Protein AF-A0A5C7EDP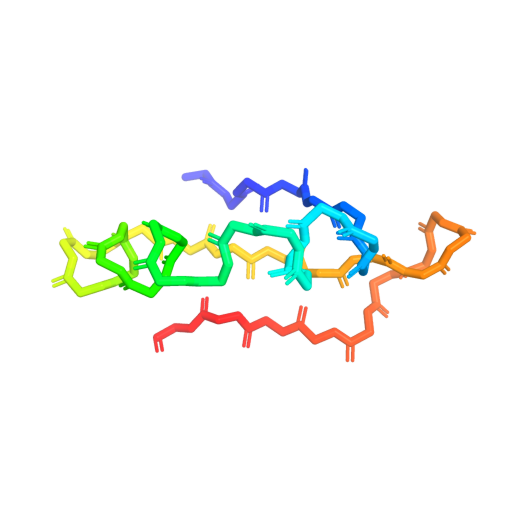4-F1 (afdb_monomer_lite)

Secondary structure (DSSP, 8-state):
-PEEEEHHHHHHSHHHHHHHHHTT--EEEEETTEEEEEE-

Foldseek 3Di:
DEAEDEPVVCVVPVVVVLVVVVVVHKYFYDYPNHTDDIRD

Organism: NCBI:txid2602750

Structure (mmCIF, N/CA/C/O backbone):
data_AF-A0A5C7EDP4-F1
#
_entry.id   AF-A0A5C7EDP4-F1
#
loop_
_atom_site.group_PDB
_atom_site.id
_atom_site.type_symbol
_atom_site.label_atom_id
_atom_site.label_alt_id
_atom_site.label_comp_id
_atom_site.label_asym_id
_atom_site.label_entity_id
_atom_site.label_seq_id
_atom_site.pdbx_PDB_ins_code
_atom_site.Cartn_x
_atom_site.Cartn_y
_atom_site.Cartn_z
_atom_site.occupancy
_atom_site.B_iso_or_equiv
_atom_site.auth_seq_id
_atom_site.auth_comp_id
_atom_site.auth_asym_id
_atom_site.auth_atom_id
_atom_site.pdbx_PDB_model_num
ATOM 1 N N . MET A 1 1 ? -12.411 1.406 -4.738 1.00 70.00 1 MET A N 1
ATOM 2 C CA . MET A 1 1 ? -11.428 1.142 -5.817 1.00 70.00 1 MET A CA 1
ATOM 3 C C . MET A 1 1 ? -10.052 1.159 -5.175 1.00 70.00 1 MET A C 1
ATOM 5 O O . MET A 1 1 ? -9.792 2.102 -4.447 1.00 70.00 1 MET A O 1
ATOM 9 N N . ALA A 1 2 ? -9.218 0.133 -5.362 1.00 81.00 2 ALA A N 1
ATOM 10 C CA . ALA A 1 2 ? -7.938 0.055 -4.653 1.00 81.00 2 ALA A CA 1
ATOM 11 C C . ALA A 1 2 ? -6.873 0.954 -5.306 1.00 81.00 2 ALA A C 1
ATOM 13 O O . ALA A 1 2 ? -6.581 0.805 -6.499 1.00 81.00 2 ALA A O 1
ATOM 14 N N . GLN A 1 3 ? -6.288 1.875 -4.539 1.00 90.75 3 GLN A N 1
ATOM 15 C CA . GLN A 1 3 ? -5.235 2.770 -5.021 1.00 90.75 3 GLN A CA 1
ATOM 16 C C . GLN A 1 3 ? -3.924 1.993 -5.173 1.00 90.75 3 GLN A C 1
ATOM 18 O O . GLN A 1 3 ? -3.519 1.266 -4.272 1.00 90.75 3 GLN A O 1
ATOM 23 N N . ARG A 1 4 ? -3.232 2.134 -6.308 1.00 93.62 4 ARG A N 1
ATOM 24 C CA . ARG A 1 4 ? -1.922 1.501 -6.524 1.00 93.62 4 ARG A CA 1
ATOM 25 C C . ARG A 1 4 ? -0.814 2.509 -6.285 1.00 93.62 4 ARG A C 1
ATOM 27 O O . ARG A 1 4 ? -0.791 3.545 -6.939 1.00 93.62 4 ARG A O 1
ATOM 34 N N . ILE A 1 5 ? 0.117 2.172 -5.403 1.00 94.19 5 ILE A N 1
ATOM 35 C CA . ILE A 1 5 ? 1.293 2.995 -5.114 1.00 94.19 5 ILE A CA 1
ATOM 36 C C . ILE A 1 5 ? 2.565 2.187 -5.310 1.00 94.19 5 ILE A C 1
ATOM 38 O O . ILE A 1 5 ? 2.559 0.955 -5.254 1.00 94.19 5 ILE A O 1
ATOM 42 N N . SER A 1 6 ? 3.681 2.864 -5.558 1.00 95.69 6 SER A N 1
ATOM 43 C CA . SER A 1 6 ? 4.977 2.187 -5.588 1.00 95.69 6 SER A CA 1
ATOM 44 C C . SER A 1 6 ? 5.505 1.948 -4.170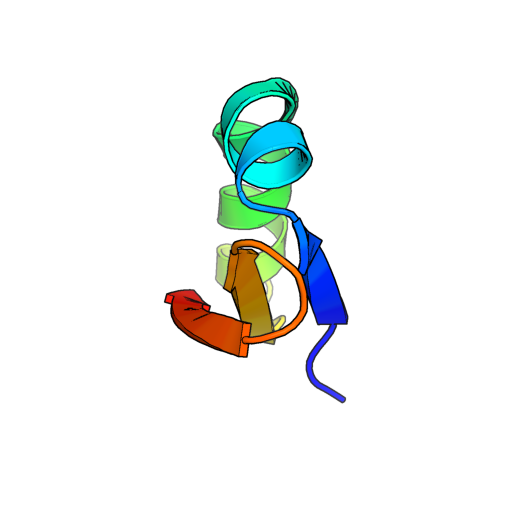 1.00 95.69 6 SER A C 1
ATOM 46 O O . SER A 1 6 ? 5.211 2.704 -3.250 1.00 95.69 6 SER A O 1
ATOM 48 N N . LEU A 1 7 ? 6.362 0.940 -3.995 1.00 94.56 7 LEU A N 1
ATOM 49 C CA . LEU A 1 7 ? 7.053 0.680 -2.727 1.00 94.56 7 LEU A CA 1
ATOM 50 C C . LEU A 1 7 ? 7.852 1.902 -2.240 1.00 94.56 7 LEU A C 1
ATOM 52 O O . LEU A 1 7 ? 7.953 2.149 -1.044 1.00 94.56 7 LEU A O 1
ATOM 56 N N . ARG A 1 8 ? 8.402 2.691 -3.172 1.00 94.81 8 ARG A N 1
ATOM 57 C CA . ARG A 1 8 ? 9.113 3.934 -2.847 1.00 94.81 8 ARG A CA 1
ATOM 58 C C . ARG A 1 8 ? 8.169 4.971 -2.244 1.00 94.81 8 ARG A C 1
ATOM 60 O O . ARG A 1 8 ? 8.529 5.614 -1.268 1.00 94.81 8 ARG A O 1
ATOM 67 N N . GLU A 1 9 ? 6.983 5.119 -2.820 1.00 92.75 9 GLU A N 1
ATOM 68 C CA . GLU A 1 9 ? 5.953 6.043 -2.340 1.00 92.75 9 GLU A CA 1
ATOM 69 C C . GLU A 1 9 ? 5.424 5.608 -0.974 1.00 92.75 9 GLU A C 1
ATOM 71 O O . GLU A 1 9 ? 5.378 6.418 -0.051 1.00 92.75 9 GLU A O 1
ATOM 76 N N . ALA A 1 10 ? 5.145 4.308 -0.822 1.00 93.94 10 ALA A N 1
ATOM 77 C CA . ALA A 1 10 ? 4.751 3.704 0.445 1.00 93.94 10 ALA A CA 1
ATOM 78 C C . ALA A 1 10 ? 5.771 4.018 1.546 1.00 93.94 10 ALA A C 1
ATOM 80 O O . ALA A 1 10 ? 5.384 4.480 2.607 1.00 93.94 10 ALA A O 1
ATOM 81 N N . ASN A 1 11 ? 7.073 3.878 1.277 1.00 94.31 11 ASN A N 1
ATOM 82 C CA . ASN A 1 11 ? 8.113 4.203 2.257 1.00 94.31 11 ASN A CA 1
ATOM 83 C C . ASN A 1 11 ? 8.216 5.704 2.572 1.00 94.31 11 ASN A C 1
ATOM 85 O O . ASN A 1 11 ? 8.572 6.066 3.688 1.00 94.31 11 ASN A O 1
ATOM 89 N N . GLN A 1 12 ? 7.933 6.585 1.610 1.00 96.19 12 GLN A N 1
ATOM 90 C CA . GLN A 1 12 ? 8.021 8.037 1.813 1.00 96.19 12 GLN A CA 1
ATOM 91 C C . GLN A 1 12 ? 6.833 8.605 2.590 1.00 96.19 12 GLN A C 1
ATOM 93 O O . GLN A 1 12 ? 6.979 9.620 3.266 1.00 96.19 12 GLN A O 1
ATOM 98 N N . ARG A 1 13 ? 5.651 7.994 2.461 1.00 95.12 13 ARG A N 1
ATOM 99 C CA . ARG A 1 13 ? 4.391 8.514 3.016 1.00 95.12 13 ARG A CA 1
ATOM 100 C C . ARG A 1 13 ? 3.577 7.436 3.724 1.00 95.12 13 ARG A C 1
ATOM 102 O O . ARG A 1 13 ? 2.349 7.470 3.695 1.00 95.12 13 ARG A O 1
ATOM 109 N N . LEU A 1 14 ? 4.254 6.486 4.373 1.00 93.19 14 LEU A N 1
ATOM 110 C CA . LEU A 1 14 ? 3.611 5.309 4.963 1.00 93.19 14 LEU A CA 1
ATOM 111 C C . LEU A 1 14 ? 2.477 5.695 5.913 1.00 93.19 14 LEU A C 1
ATOM 113 O O . LEU A 1 14 ? 1.366 5.199 5.767 1.00 93.19 14 LEU A O 1
ATOM 117 N N . SER A 1 15 ? 2.730 6.644 6.815 1.00 94.81 15 SER A N 1
ATOM 118 C CA . SER A 1 15 ? 1.743 7.106 7.794 1.00 94.81 15 SER A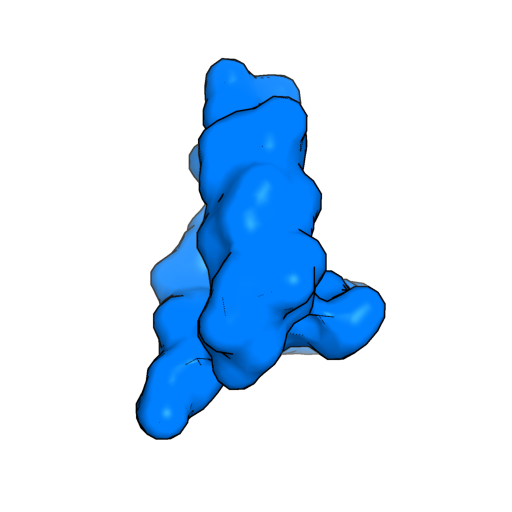 CA 1
ATOM 119 C C . SER A 1 15 ? 0.474 7.672 7.148 1.00 94.81 15 SER A C 1
ATOM 121 O O . SER A 1 15 ? -0.620 7.458 7.657 1.00 94.81 15 SER A O 1
ATOM 123 N N . GLN A 1 16 ? 0.590 8.354 6.003 1.00 94.69 16 GLN A N 1
ATOM 124 C CA . GLN A 1 16 ? -0.569 8.891 5.284 1.00 94.69 16 GLN A CA 1
ATOM 125 C C . GLN A 1 16 ? -1.421 7.768 4.681 1.00 94.69 16 GLN A C 1
ATOM 127 O O . GLN A 1 16 ? -2.649 7.831 4.731 1.00 94.69 16 GLN A O 1
ATOM 132 N N . TYR A 1 17 ? -0.775 6.748 4.113 1.00 94.31 17 TYR A N 1
ATOM 133 C CA . TYR A 1 17 ? -1.466 5.601 3.528 1.00 94.31 17 TYR A CA 1
ATOM 134 C C . TYR A 1 17 ? -2.100 4.705 4.592 1.00 94.31 17 TYR A C 1
ATOM 136 O O . TYR A 1 17 ? -3.203 4.219 4.380 1.00 94.31 17 TYR A O 1
ATOM 144 N N . ILE A 1 18 ? -1.457 4.548 5.751 1.00 93.75 18 ILE A N 1
ATOM 145 C CA . ILE A 1 18 ? -2.048 3.873 6.916 1.00 93.75 18 ILE A CA 1
ATOM 146 C C . ILE A 1 18 ? -3.324 4.608 7.340 1.00 93.75 18 ILE A C 1
ATOM 148 O O . ILE A 1 18 ? -4.379 3.993 7.411 1.00 93.75 18 ILE A O 1
ATOM 152 N N . ALA A 1 19 ? -3.267 5.932 7.509 1.00 95.19 19 ALA A N 1
ATOM 153 C CA . ALA A 1 19 ? -4.445 6.715 7.881 1.00 95.19 19 ALA A CA 1
ATOM 154 C C . ALA A 1 19 ? -5.572 6.633 6.833 1.00 95.19 19 ALA A C 1
ATOM 156 O O . ALA A 1 19 ? -6.747 6.728 7.175 1.00 95.19 19 ALA A O 1
ATOM 157 N N . ALA A 1 20 ? -5.239 6.496 5.546 1.00 92.25 20 ALA A N 1
ATOM 158 C CA . ALA A 1 20 ? -6.225 6.246 4.492 1.00 92.25 20 ALA A CA 1
ATOM 159 C C . ALA A 1 20 ? -6.897 4.879 4.648 1.00 92.25 20 ALA A C 1
ATOM 161 O O . ALA A 1 20 ? -8.120 4.779 4.562 1.00 92.25 20 ALA A O 1
ATOM 162 N N . VAL A 1 21 ? -6.114 3.853 4.964 1.00 94.19 21 VAL A N 1
ATOM 163 C CA . VAL A 1 21 ? -6.614 2.497 5.199 1.00 94.19 21 VAL A CA 1
ATOM 164 C C . VAL A 1 21 ? -7.487 2.427 6.449 1.00 94.19 21 VAL A C 1
ATOM 166 O O . VAL A 1 21 ? -8.561 1.841 6.405 1.00 94.19 21 VAL A O 1
ATOM 169 N N . GLU A 1 22 ? -7.128 3.143 7.515 1.00 93.94 22 GLU A N 1
ATOM 170 C CA . GLU A 1 22 ? -7.966 3.286 8.717 1.00 93.94 22 GLU A CA 1
ATOM 171 C C . GLU A 1 22 ? -9.342 3.909 8.424 1.00 93.94 22 GLU A C 1
ATOM 173 O O . GLU A 1 22 ? -10.307 3.650 9.140 1.00 93.94 22 GLU A O 1
ATOM 178 N N . ARG A 1 23 ? -9.463 4.708 7.355 1.00 92.88 23 ARG A N 1
ATOM 179 C CA . ARG A 1 23 ? -10.743 5.267 6.883 1.00 92.88 23 ARG A CA 1
ATOM 180 C C . ARG A 1 23 ? -11.512 4.325 5.947 1.00 92.88 23 ARG A C 1
ATOM 182 O O . ARG A 1 23 ? -12.576 4.702 5.459 1.00 92.88 23 ARG A O 1
ATOM 189 N N . GLY A 1 24 ? -10.998 3.120 5.702 1.00 91.62 24 GLY A N 1
ATOM 190 C CA . GLY A 1 24 ? -11.597 2.101 4.840 1.00 91.62 24 GLY A CA 1
ATOM 191 C C . GLY A 1 24 ? -11.105 2.119 3.390 1.00 91.62 24 GLY A C 1
ATOM 192 O O . GLY A 1 24 ? -11.742 1.515 2.525 1.00 91.62 24 GLY A O 1
ATOM 193 N N . GLU A 1 25 ? -10.006 2.816 3.084 1.00 92.50 25 GLU A N 1
ATOM 194 C CA . GLU A 1 25 ? -9.401 2.765 1.751 1.00 92.50 25 GLU A CA 1
ATOM 195 C C . GLU A 1 25 ? -8.526 1.515 1.577 1.00 92.50 25 GLU A C 1
ATOM 197 O O . GLU A 1 25 ? -7.781 1.117 2.463 1.00 92.50 25 GLU A O 1
ATOM 202 N N . GLU A 1 26 ? -8.548 0.910 0.392 1.00 93.56 26 GLU A N 1
ATOM 203 C CA . GLU A 1 26 ? -7.653 -0.207 0.082 1.00 93.56 26 GLU A CA 1
ATOM 204 C C . GLU A 1 26 ? -6.492 0.260 -0.789 1.00 93.56 26 GLU A C 1
ATOM 206 O O . GLU A 1 26 ? -6.697 0.891 -1.832 1.00 93.56 26 GLU A O 1
ATOM 211 N N . ILE A 1 27 ? -5.267 -0.113 -0.417 1.00 94.62 27 ILE A N 1
ATOM 212 C CA . ILE A 1 27 ? -4.066 0.312 -1.139 1.00 94.62 27 ILE A CA 1
ATOM 213 C C . ILE A 1 27 ? -3.234 -0.903 -1.533 1.00 94.62 27 ILE A C 1
ATOM 215 O O . ILE A 1 27 ? -2.902 -1.753 -0.716 1.00 94.62 27 ILE A O 1
ATOM 219 N N . ILE A 1 28 ? -2.853 -0.981 -2.804 1.00 95.56 28 ILE A N 1
ATOM 220 C CA . ILE A 1 28 ? -1.974 -2.015 -3.346 1.00 95.56 28 ILE A CA 1
ATOM 221 C C . ILE A 1 28 ? -0.581 -1.421 -3.540 1.00 95.56 28 ILE A C 1
ATOM 223 O O . ILE A 1 28 ? -0.375 -0.508 -4.342 1.00 95.56 28 ILE A O 1
ATOM 227 N N . ILE A 1 29 ? 0.398 -1.993 -2.851 1.00 95.12 29 ILE A N 1
ATOM 228 C CA . ILE A 1 29 ? 1.804 -1.640 -3.007 1.00 95.12 29 ILE A CA 1
ATOM 229 C C . ILE A 1 29 ? 2.385 -2.451 -4.161 1.00 95.12 29 ILE A C 1
ATOM 231 O O . ILE A 1 29 ? 2.270 -3.679 -4.223 1.00 95.12 29 ILE A O 1
ATOM 235 N N . THR A 1 30 ? 3.061 -1.757 -5.069 1.00 96.56 30 THR A N 1
ATOM 236 C CA . THR A 1 30 ? 3.716 -2.337 -6.238 1.00 96.56 30 THR A CA 1
ATOM 237 C C . THR A 1 30 ? 5.232 -2.165 -6.179 1.00 96.56 30 THR A C 1
ATOM 239 O O . THR A 1 30 ? 5.759 -1.134 -5.759 1.00 96.56 30 THR A O 1
ATOM 242 N N . ARG A 1 31 ? 5.974 -3.167 -6.648 1.00 95.12 31 ARG A N 1
ATOM 243 C CA . ARG A 1 31 ? 7.426 -3.111 -6.837 1.00 95.12 31 ARG A CA 1
ATOM 244 C C . ARG A 1 31 ? 7.727 -3.386 -8.303 1.00 95.12 31 ARG A C 1
ATOM 246 O O . ARG A 1 31 ? 7.454 -4.475 -8.796 1.00 95.12 31 ARG A O 1
ATOM 253 N N . 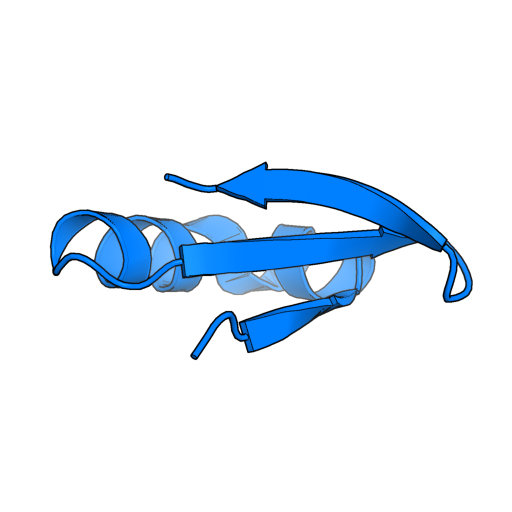ARG A 1 32 ? 8.280 -2.389 -9.005 1.00 91.19 32 ARG A N 1
ATOM 254 C CA . ARG A 1 32 ? 8.550 -2.458 -10.458 1.00 91.19 32 ARG A CA 1
ATOM 255 C C . ARG A 1 32 ? 7.303 -2.870 -11.266 1.00 91.19 32 ARG A C 1
ATOM 257 O O . ARG A 1 32 ? 7.375 -3.739 -12.126 1.00 91.19 32 ARG A O 1
ATOM 264 N N . GLY A 1 33 ? 6.146 -2.301 -10.917 1.00 89.12 33 GLY A N 1
ATOM 265 C CA . GLY A 1 33 ? 4.858 -2.577 -11.569 1.00 89.12 33 GLY A CA 1
ATOM 266 C C . GLY A 1 33 ? 4.160 -3.872 -11.137 1.00 89.12 33 GLY A C 1
ATOM 267 O O . GLY A 1 33 ? 3.001 -4.071 -11.484 1.00 89.12 33 GLY A O 1
ATOM 268 N N . LYS A 1 34 ? 4.810 -4.735 -10.347 1.00 94.50 34 LYS A N 1
ATOM 269 C CA . LYS A 1 34 ? 4.194 -5.964 -9.830 1.00 94.50 34 LYS A CA 1
ATOM 270 C C . LYS A 1 34 ? 3.568 -5.708 -8.457 1.00 94.50 34 LYS A C 1
ATOM 272 O O . LYS A 1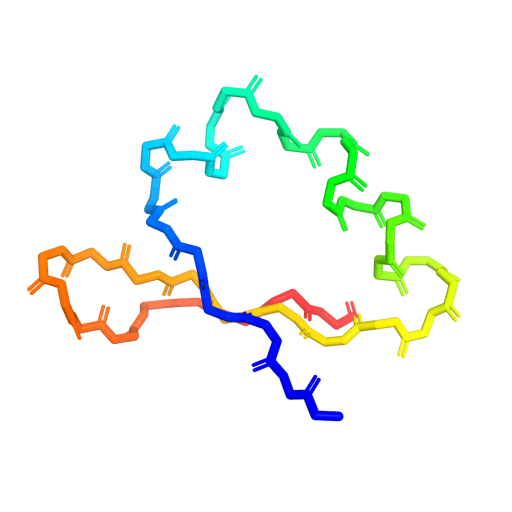 34 ? 4.256 -5.128 -7.616 1.00 94.50 34 LYS A O 1
ATOM 277 N N . PRO A 1 35 ? 2.314 -6.111 -8.196 1.00 95.38 35 PRO A N 1
ATOM 278 C CA . PRO A 1 35 ? 1.733 -6.026 -6.859 1.00 95.38 35 PRO A CA 1
ATOM 279 C C . PRO A 1 35 ? 2.491 -6.955 -5.904 1.00 95.38 35 PRO A C 1
ATOM 281 O O . PRO A 1 35 ? 2.767 -8.102 -6.247 1.00 95.38 35 PRO A O 1
ATOM 284 N N . VAL A 1 36 ? 2.862 -6.441 -4.732 1.00 95.50 36 VAL A N 1
ATOM 285 C CA . VAL A 1 36 ? 3.647 -7.182 -3.726 1.00 95.50 36 VAL A CA 1
ATOM 286 C C . VAL A 1 36 ? 3.014 -7.181 -2.340 1.00 95.50 36 VAL A C 1
ATOM 288 O O . VAL A 1 36 ? 3.303 -8.076 -1.557 1.00 95.50 36 VAL A O 1
ATOM 291 N N . ALA A 1 37 ? 2.162 -6.203 -2.031 1.00 94.06 37 ALA A N 1
ATOM 292 C CA . ALA A 1 37 ? 1.428 -6.148 -0.773 1.00 94.06 37 ALA A CA 1
ATOM 293 C C . ALA A 1 37 ? 0.110 -5.386 -0.953 1.00 94.06 37 ALA A C 1
ATOM 295 O O . ALA A 1 37 ? -0.038 -4.597 -1.891 1.00 94.06 37 ALA A O 1
ATOM 296 N N . LYS A 1 38 ? -0.831 -5.616 -0.039 1.00 93.75 38 LYS A N 1
ATOM 297 C CA . LYS A 1 38 ? -2.082 -4.868 0.086 1.00 93.75 38 LYS A CA 1
ATOM 298 C C . LYS A 1 38 ? -2.184 -4.367 1.527 1.00 93.75 38 LYS A C 1
ATOM 300 O O . LYS A 1 38 ? -1.952 -5.146 2.445 1.00 93.75 38 LYS A O 1
ATOM 305 N N . LEU A 1 39 ? -2.490 -3.088 1.697 1.00 90.88 39 LEU A N 1
ATOM 306 C CA . LEU A 1 39 ? -2.905 -2.507 2.968 1.00 90.88 39 LEU A CA 1
ATOM 307 C C . LEU A 1 39 ? -4.439 -2.561 3.022 1.00 90.88 39 LEU A C 1
ATOM 309 O O . LEU A 1 39 ? -5.094 -2.155 2.052 1.00 90.88 39 LEU A O 1
ATOM 313 N N . VAL A 1 40 ? -4.963 -3.114 4.117 1.00 88.81 40 VAL A N 1
ATOM 314 C CA . VAL A 1 40 ? -6.386 -3.275 4.462 1.00 88.81 40 VAL A CA 1
ATOM 315 C C . VAL A 1 40 ? -6.598 -2.991 5.937 1.00 88.81 40 VAL A C 1
ATOM 317 O O . VAL A 1 40 ? -5.611 -3.155 6.691 1.00 88.81 40 VAL A O 1
#

InterPro domains:
  IPR006442 Type II toxin-antitoxin system, antitoxin Phd/YefM [PF02604] (5-40)
  IPR036165 YefM-like superfamily [SSF143120] (4-40)

Sequence (40 aa):
MAQRISLREANQRLSQYIAAVERGEEIIITRRGKPVAKLV

pLDDT: mean 92.85, std 4.51, range [70.0, 96.56]

Radius of gyration: 9.19 Å; chains: 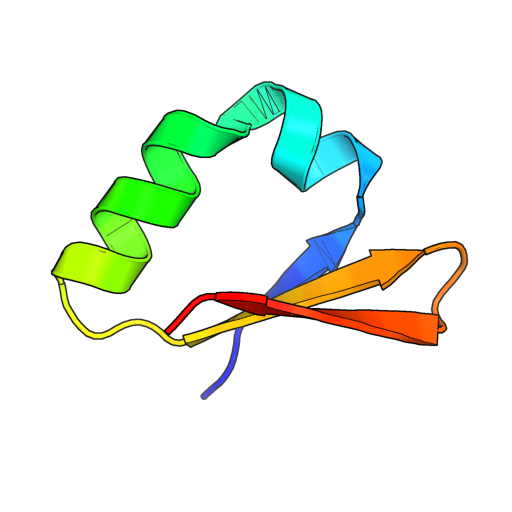1; bounding box: 21×16×20 Å